Protein AF-A0A9D6KP94-F1 (afdb_monomer_lite)

Foldseek 3Di:
DDPPPPDPPPDPQQPWDWDADPNDIDTDTPVVVVLVVVLVVLVVVCVVLVHDPVLNCVLPPVPDDSVSSVVSSVVVCVVSPPPPPPPPDPPPDDDDDDDDDD

Radius of gyration: 28.47 Å; chains: 1; bounding box: 35×34×121 Å

pLDDT: mean 76.95, std 17.8, range [41.41, 95.5]

Secondary structure (DSSP, 8-state):
-----------TT--EEEEEETTEEEEEEHHHHHHHHHHHHHHHHHHHTT--HHHHHHHT-TT--HHHHHHHHHHHHHHTPPP----------PPPPPPPP-

Sequence (102 aa):
MDDTTSAVIMAPDNDLVQVTAMGRLFLVTRGEFERIAVHSRMIDEMMYRDAKLSDIRHVFDDAAIEPETVTRFEVWIATNRPSETNTTDPEHTSPSPLRVPD

Structure (mmCIF, N/CA/C/O backbone):
data_AF-A0A9D6KP94-F1
#
_entry.id   AF-A0A9D6KP94-F1
#
loop_
_atom_site.group_PDB
_atom_site.id
_atom_site.type_symbol
_atom_site.label_atom_id
_atom_site.label_alt_id
_atom_site.label_comp_id
_atom_site.label_asym_id
_atom_site.label_entity_id
_atom_site.label_seq_id
_atom_site.pdbx_PDB_ins_code
_atom_site.Cartn_x
_atom_site.Cartn_y
_atom_site.Cartn_z
_atom_site.occupancy
_atom_site.B_iso_or_equiv
_atom_site.auth_seq_id
_atom_site.auth_comp_id
_atom_site.auth_asym_id
_atom_site.auth_atom_id
_atom_site.pdbx_PDB_model_num
ATOM 1 N N . MET A 1 1 ? 23.501 6.001 -45.504 1.00 41.41 1 MET A N 1
ATOM 2 C CA . MET A 1 1 ? 22.688 4.875 -45.011 1.00 41.41 1 MET A CA 1
ATOM 3 C C . MET A 1 1 ? 22.971 4.807 -43.527 1.00 41.41 1 MET A C 1
ATOM 5 O O . MET A 1 1 ? 24.089 4.464 -43.172 1.00 41.41 1 MET A O 1
ATOM 9 N N . ASP A 1 2 ? 22.041 5.298 -42.710 1.00 43.62 2 ASP A N 1
ATOM 10 C CA . ASP A 1 2 ? 22.149 5.265 -41.248 1.00 43.62 2 ASP A CA 1
ATOM 11 C C . ASP A 1 2 ? 21.654 3.903 -40.759 1.00 43.62 2 ASP A C 1
ATOM 13 O O . ASP A 1 2 ? 20.450 3.687 -40.625 1.00 43.62 2 ASP A O 1
ATOM 17 N N . ASP A 1 3 ? 22.581 2.982 -40.496 1.00 49.50 3 ASP A N 1
ATOM 18 C CA . ASP A 1 3 ? 22.303 1.795 -39.685 1.00 49.50 3 ASP A CA 1
ATOM 19 C C . ASP A 1 3 ? 22.272 2.226 -38.216 1.00 49.50 3 ASP A C 1
ATOM 21 O O . ASP A 1 3 ? 23.228 2.060 -37.456 1.00 49.50 3 ASP A O 1
ATOM 25 N N . THR A 1 4 ? 21.155 2.825 -37.804 1.00 49.47 4 THR A N 1
ATOM 26 C CA . THR A 1 4 ? 20.873 2.988 -36.377 1.00 49.47 4 THR A CA 1
ATOM 27 C C . THR A 1 4 ? 20.346 1.655 -35.862 1.00 49.47 4 THR A C 1
ATOM 29 O O . THR A 1 4 ? 19.142 1.417 -35.796 1.00 49.47 4 THR A O 1
ATOM 32 N N . THR A 1 5 ? 21.263 0.749 -35.531 1.00 48.59 5 THR A N 1
ATOM 33 C CA . THR A 1 5 ? 20.945 -0.476 -34.796 1.00 48.59 5 THR A CA 1
ATOM 34 C C . THR A 1 5 ? 20.447 -0.076 -33.408 1.00 48.59 5 THR A C 1
ATOM 36 O O . THR A 1 5 ? 21.239 0.169 -32.499 1.00 48.59 5 THR A O 1
ATOM 39 N N . SER A 1 6 ? 19.127 0.029 -33.231 1.00 44.34 6 SER A N 1
ATOM 40 C CA . SER A 1 6 ? 18.518 0.149 -31.906 1.00 44.34 6 SER A CA 1
ATOM 41 C C . SER A 1 6 ? 18.773 -1.141 -31.133 1.00 44.34 6 SER A C 1
ATOM 43 O O . SER A 1 6 ? 18.077 -2.139 -31.305 1.00 44.34 6 SER A O 1
ATOM 45 N N . ALA A 1 7 ? 19.788 -1.126 -30.274 1.00 46.22 7 ALA A N 1
ATOM 46 C CA . ALA A 1 7 ? 19.978 -2.166 -29.282 1.00 46.22 7 ALA A CA 1
ATOM 47 C C . ALA A 1 7 ? 18.856 -2.057 -28.239 1.00 46.22 7 ALA A C 1
ATOM 49 O O . ALA A 1 7 ? 18.833 -1.133 -27.426 1.00 46.22 7 ALA A O 1
ATOM 50 N N . VAL A 1 8 ? 17.914 -3.001 -28.261 1.00 49.78 8 VAL A N 1
ATOM 51 C CA . VAL A 1 8 ? 16.984 -3.208 -27.147 1.00 49.78 8 VAL A CA 1
ATOM 52 C C . VAL A 1 8 ? 17.746 -3.983 -26.080 1.00 49.78 8 VAL A C 1
ATOM 54 O O . VAL A 1 8 ? 17.898 -5.200 -26.162 1.00 49.78 8 VAL A O 1
ATOM 57 N N . ILE A 1 9 ? 18.279 -3.267 -25.092 1.00 50.06 9 ILE A N 1
ATOM 58 C CA . ILE A 1 9 ? 18.854 -3.888 -23.899 1.00 50.06 9 ILE A CA 1
ATOM 59 C C . ILE A 1 9 ? 17.674 -4.381 -23.058 1.00 50.06 9 ILE A C 1
ATOM 61 O O . ILE A 1 9 ? 17.012 -3.597 -22.380 1.00 50.06 9 ILE A O 1
ATOM 65 N N . MET A 1 10 ? 17.372 -5.678 -23.130 1.00 48.62 10 MET A N 1
ATOM 66 C CA . MET A 1 10 ? 16.451 -6.303 -22.184 1.00 48.62 10 MET A CA 1
ATOM 67 C C . MET A 1 10 ? 17.167 -6.396 -20.836 1.00 48.62 10 MET A C 1
ATOM 69 O O . MET A 1 10 ? 18.042 -7.239 -20.646 1.00 48.62 10 MET A O 1
ATOM 73 N N . ALA A 1 11 ? 16.839 -5.481 -19.922 1.00 55.41 11 ALA A N 1
ATOM 74 C CA . ALA A 1 11 ? 17.242 -5.609 -18.530 1.00 55.41 11 ALA A CA 1
ATOM 75 C C . ALA A 1 11 ? 16.625 -6.905 -17.951 1.00 55.41 11 ALA A C 1
ATOM 77 O O . ALA A 1 11 ? 15.460 -7.184 -18.252 1.00 55.41 11 ALA A O 1
ATOM 78 N N . PRO A 1 12 ? 17.363 -7.679 -17.134 1.00 52.75 12 PRO A N 1
ATOM 79 C CA . PRO A 1 12 ? 16.893 -8.951 -16.572 1.00 52.75 12 PRO A CA 1
ATOM 80 C C . PRO A 1 12 ? 15.588 -8.852 -15.760 1.00 52.75 12 PRO A C 1
ATOM 82 O O . PRO A 1 12 ? 14.926 -9.862 -15.556 1.00 52.75 12 PRO A O 1
ATOM 85 N N . ASP A 1 13 ? 15.200 -7.643 -15.341 1.00 53.75 13 ASP A N 1
ATOM 86 C CA . ASP A 1 13 ? 14.067 -7.386 -14.444 1.00 53.75 13 ASP A CA 1
ATOM 87 C C . ASP A 1 13 ? 12.771 -6.963 -15.166 1.00 53.75 13 ASP A C 1
ATOM 89 O O . ASP A 1 13 ? 11.776 -6.622 -14.525 1.00 53.75 13 ASP A O 1
ATOM 93 N N . ASN A 1 14 ? 12.744 -7.001 -16.503 1.00 60.81 14 ASN A N 1
ATOM 94 C CA . ASN A 1 14 ? 11.546 -6.704 -17.302 1.00 60.81 14 ASN A CA 1
ATOM 95 C C . ASN A 1 14 ? 10.594 -7.907 -17.449 1.00 60.81 14 ASN A C 1
ATOM 97 O O . ASN A 1 14 ? 9.831 -7.984 -18.414 1.00 60.81 14 ASN A O 1
ATOM 101 N N . ASP A 1 15 ? 10.611 -8.842 -16.495 1.00 73.62 15 ASP A N 1
ATOM 102 C CA . ASP A 1 15 ? 9.598 -9.890 -16.410 1.00 73.62 15 ASP A CA 1
ATOM 103 C C . ASP A 1 15 ? 8.230 -9.227 -16.204 1.00 73.62 15 ASP A C 1
ATOM 105 O O . ASP A 1 15 ? 7.941 -8.651 -15.151 1.00 73.62 15 ASP A O 1
ATOM 109 N N . LEU A 1 16 ? 7.387 -9.288 -17.235 1.00 80.25 16 LEU A N 1
ATOM 110 C CA . LEU A 1 16 ? 6.002 -8.851 -17.149 1.00 80.25 16 LEU A CA 1
ATOM 111 C C . LEU A 1 16 ? 5.178 -9.932 -16.450 1.00 80.25 16 LEU A C 1
ATOM 113 O O . LEU A 1 16 ? 5.149 -11.090 -16.866 1.00 80.25 16 LEU A O 1
ATOM 117 N N . VAL A 1 17 ? 4.484 -9.534 -15.393 1.00 82.88 17 VAL A N 1
ATOM 118 C CA . VAL A 1 17 ? 3.555 -10.362 -14.633 1.00 82.88 17 VAL A CA 1
ATOM 119 C C . VAL A 1 17 ? 2.133 -9.968 -15.003 1.00 82.88 17 VAL A C 1
ATOM 121 O O . VAL A 1 17 ? 1.786 -8.789 -15.095 1.00 82.88 17 VAL A O 1
ATOM 124 N N . GLN A 1 18 ? 1.297 -10.980 -15.202 1.00 86.00 18 GLN A N 1
ATOM 125 C CA . GLN A 1 18 ? -0.122 -10.813 -15.458 1.00 86.00 18 GLN A CA 1
ATOM 126 C C . GLN A 1 18 ? -0.897 -10.851 -14.137 1.00 86.00 18 GLN A C 1
ATOM 128 O O . GLN A 1 18 ? -0.912 -11.867 -13.444 1.00 86.00 18 GLN A O 1
ATOM 133 N N . VAL A 1 19 ? -1.583 -9.756 -13.814 1.00 82.75 19 VAL A N 1
ATOM 134 C CA . VAL A 1 19 ? -2.423 -9.621 -12.618 1.00 82.75 19 VAL A CA 1
ATOM 135 C C . VAL A 1 19 ? -3.880 -9.509 -13.046 1.00 82.75 19 VAL A C 1
ATOM 137 O O . VAL A 1 19 ? -4.230 -8.682 -13.885 1.00 82.75 19 VAL A O 1
ATOM 140 N N . THR A 1 20 ? -4.748 -10.343 -12.471 1.00 86.50 20 THR A N 1
ATOM 141 C CA . THR A 1 20 ? -6.198 -10.258 -12.697 1.00 86.50 20 THR A CA 1
ATOM 142 C C . THR A 1 20 ? -6.866 -9.712 -11.444 1.00 86.50 20 THR A C 1
ATOM 144 O O . THR A 1 20 ? -6.808 -10.346 -10.395 1.00 86.50 20 THR A O 1
ATOM 147 N N . ALA A 1 21 ? -7.505 -8.549 -11.548 1.00 82.12 21 ALA A N 1
ATOM 148 C CA . ALA A 1 21 ? -8.184 -7.896 -10.432 1.00 82.12 21 ALA A CA 1
ATOM 149 C C . ALA A 1 21 ? -9.473 -7.223 -10.911 1.00 82.12 21 ALA A C 1
ATOM 151 O O . ALA A 1 21 ? -9.511 -6.639 -11.993 1.00 82.12 21 ALA A O 1
ATOM 152 N N . MET A 1 22 ? -10.546 -7.312 -10.117 1.00 87.19 22 MET A N 1
ATOM 153 C CA . MET A 1 22 ? -11.852 -6.698 -10.425 1.00 87.19 22 MET A CA 1
ATOM 154 C C . MET A 1 22 ? -12.385 -7.027 -11.837 1.00 87.19 22 MET A C 1
ATOM 156 O O . MET A 1 22 ? -12.957 -6.175 -12.516 1.00 87.19 22 MET A O 1
ATOM 160 N N . GLY A 1 23 ? -12.157 -8.257 -12.312 1.00 87.69 23 GLY A N 1
ATOM 161 C CA . GLY A 1 23 ? -12.564 -8.693 -13.655 1.00 87.69 23 GLY A CA 1
ATOM 162 C C . GLY A 1 23 ? -11.755 -8.079 -14.806 1.00 87.69 23 GLY A C 1
ATOM 163 O O . GLY A 1 23 ? -12.171 -8.177 -15.957 1.00 87.69 23 GLY A O 1
ATOM 164 N N . ARG A 1 24 ? -10.619 -7.435 -14.517 1.00 88.44 24 ARG A N 1
ATOM 165 C CA . ARG A 1 24 ? -9.720 -6.818 -15.501 1.00 88.44 24 ARG A CA 1
ATOM 166 C C . ARG A 1 24 ? -8.334 -7.448 -15.458 1.00 88.44 24 ARG A C 1
ATOM 168 O O . ARG A 1 24 ? -7.909 -7.956 -14.421 1.00 88.44 24 ARG A O 1
ATOM 175 N N . LEU A 1 25 ? -7.646 -7.382 -16.596 1.00 87.62 25 LEU A N 1
ATOM 176 C CA . LEU A 1 25 ? -6.273 -7.840 -16.758 1.00 87.62 25 LEU A CA 1
ATOM 177 C C . LEU A 1 25 ? -5.304 -6.659 -16.744 1.00 87.62 25 LEU A C 1
ATOM 179 O O . LEU A 1 25 ? -5.484 -5.708 -17.502 1.00 87.62 25 LEU A O 1
ATOM 183 N N . PHE A 1 26 ? -4.262 -6.759 -15.928 1.00 82.19 26 PHE A N 1
ATOM 184 C CA . PHE A 1 26 ? -3.168 -5.803 -15.845 1.00 82.19 26 PHE A CA 1
ATOM 185 C C . PHE A 1 26 ? -1.852 -6.515 -16.152 1.00 82.19 26 PHE A C 1
ATOM 187 O O . PHE A 1 26 ? -1.630 -7.643 -15.712 1.00 82.19 26 PHE A O 1
ATOM 194 N N . LEU A 1 27 ? -0.985 -5.850 -16.909 1.00 86.12 27 LEU A N 1
ATOM 195 C CA . LEU A 1 27 ? 0.395 -6.271 -17.121 1.00 86.12 27 LEU A CA 1
ATOM 196 C C . LEU A 1 27 ? 1.284 -5.289 -16.370 1.00 86.12 27 LEU A C 1
ATOM 198 O O . LEU A 1 27 ? 1.215 -4.086 -16.613 1.00 86.12 27 LEU A O 1
ATOM 202 N N . VAL A 1 28 ? 2.083 -5.803 -15.446 1.00 84.38 28 VAL A N 1
ATOM 203 C CA . VAL A 1 28 ? 2.982 -5.010 -14.602 1.00 84.38 28 VAL A CA 1
ATOM 204 C C . VAL A 1 28 ? 4.370 -5.628 -14.635 1.00 84.38 28 VAL A C 1
ATOM 206 O O . VAL A 1 28 ? 4.511 -6.810 -14.937 1.00 84.38 28 VAL A O 1
ATOM 209 N N . THR A 1 29 ? 5.410 -4.861 -14.334 1.00 87.88 29 THR A N 1
ATOM 210 C CA . THR A 1 29 ? 6.742 -5.446 -14.131 1.00 87.88 29 THR A CA 1
ATOM 211 C C . THR A 1 29 ? 6.765 -6.246 -12.828 1.00 87.88 29 THR A C 1
ATOM 213 O O . THR A 1 29 ? 5.972 -5.990 -11.917 1.00 87.88 29 THR A O 1
ATOM 216 N N . ARG A 1 30 ? 7.684 -7.208 -12.700 1.00 83.19 30 ARG A N 1
ATOM 217 C CA . ARG A 1 30 ? 7.848 -7.966 -11.451 1.00 83.19 30 ARG A CA 1
ATOM 218 C C . ARG A 1 30 ? 8.111 -7.055 -10.249 1.00 83.19 30 ARG A C 1
ATOM 220 O O . ARG A 1 30 ? 7.477 -7.247 -9.218 1.00 83.19 30 ARG A O 1
ATOM 227 N N . GLY A 1 31 ? 8.966 -6.042 -10.396 1.00 84.50 31 GLY A N 1
ATOM 228 C CA . GLY A 1 31 ? 9.239 -5.086 -9.316 1.00 84.50 31 GLY A CA 1
ATOM 229 C C . GLY A 1 31 ? 7.995 -4.304 -8.879 1.00 84.50 31 GLY A C 1
ATOM 230 O O . GLY A 1 31 ? 7.764 -4.122 -7.687 1.00 84.50 31 GLY A O 1
ATOM 231 N N . GLU A 1 32 ? 7.143 -3.9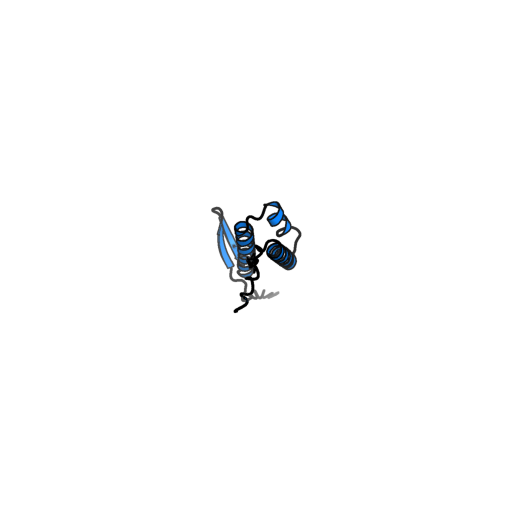06 -9.828 1.00 84.94 32 GLU A N 1
ATOM 232 C CA . GLU A 1 32 ? 5.864 -3.257 -9.519 1.00 84.94 32 GLU A CA 1
ATOM 233 C C . GLU A 1 32 ? 4.914 -4.205 -8.774 1.00 84.94 32 GLU A C 1
ATOM 235 O O . GLU A 1 32 ? 4.283 -3.819 -7.792 1.00 84.94 32 GLU A O 1
ATOM 240 N N . PHE A 1 33 ? 4.839 -5.466 -9.208 1.00 87.44 33 PHE A N 1
ATOM 241 C CA . PHE A 1 33 ? 4.032 -6.482 -8.538 1.00 87.44 33 PHE A CA 1
ATOM 242 C C . PHE A 1 33 ? 4.487 -6.725 -7.095 1.00 87.44 33 PHE A C 1
ATOM 244 O O . PHE A 1 33 ? 3.658 -6.761 -6.186 1.00 87.44 33 PHE A O 1
ATOM 251 N N . GLU A 1 34 ? 5.794 -6.868 -6.871 1.00 87.06 34 GLU A N 1
ATOM 252 C CA . GLU A 1 34 ? 6.366 -7.055 -5.535 1.00 87.06 34 GLU A CA 1
ATOM 253 C C . GLU A 1 34 ? 6.070 -5.858 -4.626 1.00 87.06 34 GLU A C 1
ATOM 255 O O . GLU A 1 34 ? 5.670 -6.052 -3.477 1.00 87.06 34 GLU A O 1
ATOM 260 N N . ARG A 1 35 ? 6.159 -4.632 -5.156 1.00 86.31 35 ARG A N 1
ATOM 261 C CA . ARG A 1 35 ? 5.789 -3.410 -4.431 1.00 86.31 35 ARG A CA 1
ATOM 262 C C . ARG A 1 35 ? 4.318 -3.406 -4.013 1.00 86.31 35 ARG A C 1
ATOM 264 O O . ARG A 1 35 ? 4.003 -3.215 -2.840 1.00 86.31 35 ARG A O 1
ATOM 271 N N . ILE A 1 36 ? 3.408 -3.695 -4.946 1.00 87.19 36 ILE A N 1
ATOM 272 C CA . ILE A 1 36 ? 1.969 -3.805 -4.653 1.00 87.19 36 ILE A CA 1
ATOM 273 C C . ILE A 1 36 ? 1.710 -4.893 -3.601 1.00 87.19 36 ILE A C 1
ATOM 275 O O . ILE A 1 36 ? 0.889 -4.701 -2.704 1.00 87.19 36 ILE A O 1
ATOM 279 N N . ALA A 1 37 ? 2.419 -6.022 -3.672 1.00 87.88 37 ALA A N 1
ATOM 280 C CA . ALA A 1 37 ? 2.284 -7.105 -2.705 1.00 87.88 37 ALA A CA 1
ATOM 281 C C . ALA A 1 37 ? 2.720 -6.688 -1.289 1.00 87.88 37 ALA A C 1
ATOM 283 O O . ALA A 1 37 ? 2.082 -7.092 -0.316 1.00 87.88 37 ALA A O 1
ATOM 284 N N . VAL A 1 38 ? 3.768 -5.868 -1.157 1.00 91.06 38 VAL A N 1
ATOM 285 C CA . VAL A 1 38 ? 4.184 -5.293 0.133 1.00 91.06 38 VAL A CA 1
ATOM 286 C C . VAL A 1 38 ? 3.089 -4.383 0.692 1.00 91.06 38 VAL A C 1
ATOM 288 O O . VAL A 1 38 ? 2.643 -4.600 1.818 1.00 91.06 38 VAL A O 1
ATOM 291 N N . HIS A 1 39 ? 2.578 -3.443 -0.107 1.00 91.56 39 HIS A N 1
ATOM 292 C CA . HIS A 1 39 ? 1.489 -2.555 0.313 1.00 91.56 39 HIS A CA 1
ATOM 293 C C . HIS A 1 39 ? 0.207 -3.303 0.687 1.00 91.56 39 HIS A C 1
ATOM 295 O O . HIS A 1 39 ? -0.423 -2.976 1.691 1.00 91.56 39 HIS A O 1
ATOM 301 N N . SER A 1 40 ? -0.159 -4.345 -0.063 1.00 90.62 40 SER A N 1
ATOM 302 C CA . SER A 1 40 ? -1.313 -5.188 0.267 1.00 90.62 40 SER A CA 1
ATOM 303 C C . SER A 1 40 ? -1.167 -5.812 1.654 1.00 90.62 40 SER A C 1
ATOM 305 O O . SER A 1 40 ? -2.095 -5.735 2.450 1.00 90.62 40 SER A O 1
ATOM 307 N N . ARG A 1 41 ? 0.011 -6.363 1.979 1.00 93.75 41 ARG A N 1
ATOM 308 C CA . ARG A 1 41 ? 0.270 -6.957 3.303 1.00 93.75 41 ARG A CA 1
ATOM 309 C C . ARG A 1 41 ? 0.188 -5.930 4.426 1.00 93.75 41 ARG A C 1
ATOM 311 O O . ARG A 1 41 ? -0.276 -6.251 5.513 1.00 93.75 41 ARG A O 1
ATOM 318 N N . MET A 1 42 ? 0.641 -4.706 4.174 1.00 95.00 42 MET A N 1
ATOM 319 C CA . MET A 1 42 ? 0.539 -3.615 5.143 1.00 95.00 42 MET A CA 1
ATOM 320 C C . MET A 1 42 ? -0.924 -3.248 5.401 1.00 95.00 42 MET A C 1
ATOM 322 O O . MET A 1 42 ? -1.320 -3.126 6.555 1.00 95.00 42 MET A O 1
ATOM 326 N N . ILE A 1 43 ? -1.747 -3.139 4.352 1.00 94.12 43 ILE A N 1
ATOM 327 C CA . ILE A 1 43 ? -3.190 -2.898 4.495 1.00 94.12 43 ILE A CA 1
ATOM 328 C C . ILE A 1 43 ? -3.857 -4.046 5.259 1.00 94.12 43 ILE A C 1
ATOM 330 O O . ILE A 1 43 ? -4.628 -3.778 6.179 1.00 94.12 43 ILE A O 1
ATOM 334 N N . ASP A 1 44 ? -3.532 -5.299 4.932 1.00 94.19 44 ASP A N 1
ATOM 335 C CA . ASP A 1 44 ? -4.071 -6.475 5.624 1.00 94.19 44 ASP A CA 1
ATOM 336 C C . ASP A 1 44 ? -3.737 -6.447 7.125 1.00 94.19 44 ASP A C 1
ATOM 338 O O . ASP A 1 44 ? -4.614 -6.664 7.960 1.00 94.19 44 ASP A O 1
ATOM 342 N N . GLU A 1 45 ? -2.496 -6.107 7.486 1.00 94.69 45 GLU A N 1
ATOM 343 C CA . GLU A 1 45 ? -2.069 -5.968 8.883 1.00 94.69 45 GLU A CA 1
ATOM 344 C C . GLU A 1 45 ? -2.781 -4.801 9.591 1.00 94.69 45 GLU A C 1
ATOM 346 O O . GLU A 1 45 ? -3.172 -4.920 10.754 1.00 94.69 45 GLU A O 1
ATOM 351 N N . MET A 1 46 ? -2.989 -3.675 8.900 1.00 95.19 46 MET A N 1
ATOM 352 C CA . MET A 1 46 ? -3.766 -2.555 9.438 1.00 95.19 46 MET A CA 1
ATOM 353 C C . MET A 1 46 ? -5.218 -2.965 9.698 1.00 95.19 46 MET A C 1
ATOM 355 O O . MET A 1 46 ? -5.753 -2.697 10.774 1.00 9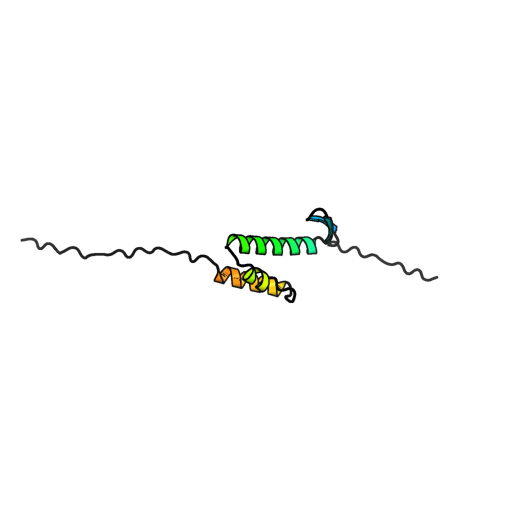5.19 46 MET A O 1
ATOM 359 N N . MET A 1 47 ? -5.848 -3.655 8.746 1.00 93.00 47 MET A N 1
ATOM 360 C CA . MET A 1 47 ? -7.212 -4.164 8.887 1.00 93.00 47 MET A CA 1
ATOM 361 C C . MET A 1 47 ? -7.329 -5.192 10.014 1.00 93.00 47 MET A C 1
ATOM 363 O O . MET A 1 47 ? -8.284 -5.136 10.782 1.00 93.00 47 MET A O 1
ATOM 367 N N . TYR A 1 48 ? -6.349 -6.089 10.155 1.00 93.38 48 TYR A N 1
ATOM 368 C CA . TYR A 1 48 ? -6.299 -7.076 11.237 1.00 93.38 48 TYR A CA 1
ATOM 369 C C . TYR A 1 48 ? -6.280 -6.431 12.633 1.00 93.38 48 TYR A C 1
ATOM 371 O O . TYR A 1 48 ? -6.764 -7.017 13.598 1.00 93.38 48 TYR A O 1
ATOM 379 N N . ARG A 1 49 ? -5.752 -5.208 12.742 1.00 93.31 49 ARG A N 1
ATOM 380 C CA . ARG A 1 49 ? -5.671 -4.424 13.985 1.00 93.31 49 ARG A CA 1
ATOM 381 C C . ARG A 1 49 ? -6.770 -3.364 14.115 1.00 93.31 49 ARG A C 1
ATOM 383 O O . ARG A 1 49 ? -6.589 -2.390 14.844 1.00 93.31 49 ARG A O 1
ATOM 390 N N . ASP A 1 50 ? -7.877 -3.527 13.393 1.00 93.56 50 ASP A N 1
ATOM 391 C CA . ASP A 1 50 ? -9.027 -2.617 13.409 1.00 93.56 50 ASP A CA 1
ATOM 392 C C . ASP A 1 50 ? -8.671 -1.154 13.062 1.00 93.56 50 ASP A C 1
ATOM 394 O O . ASP A 1 50 ? -9.235 -0.204 13.619 1.00 93.56 50 ASP A O 1
ATOM 398 N N . ALA A 1 51 ? -7.734 -0.947 12.127 1.00 93.94 51 ALA A N 1
ATOM 399 C CA . ALA A 1 51 ? -7.406 0.389 11.636 1.00 93.94 51 ALA A CA 1
ATOM 400 C C . ALA A 1 51 ? -8.642 1.104 11.086 1.00 93.94 51 ALA A C 1
ATOM 402 O O . ALA A 1 51 ? -9.437 0.551 10.318 1.00 93.94 51 ALA A O 1
ATOM 403 N N . LYS A 1 52 ? -8.772 2.391 11.409 1.00 94.94 52 LYS A N 1
ATOM 404 C CA . LYS A 1 52 ? -9.793 3.233 10.790 1.00 94.94 52 LYS A CA 1
ATOM 405 C C . LYS A 1 52 ? -9.361 3.591 9.377 1.00 94.94 52 LYS A C 1
ATOM 407 O O . LYS A 1 52 ? -8.177 3.707 9.068 1.00 94.94 52 LYS A O 1
ATOM 412 N N . LEU A 1 53 ? -10.335 3.911 8.528 1.00 92.81 53 LEU A N 1
ATOM 413 C CA . LEU A 1 53 ? -10.056 4.412 7.181 1.00 92.81 53 LEU A CA 1
ATOM 414 C C . LEU A 1 53 ? -9.165 5.671 7.190 1.00 92.81 53 LEU A C 1
ATOM 416 O O . LEU A 1 53 ? -8.384 5.872 6.265 1.00 92.81 53 LEU A O 1
ATOM 420 N N . SER A 1 54 ? -9.266 6.512 8.226 1.00 93.62 54 SER A N 1
ATOM 421 C CA . SER A 1 54 ? -8.380 7.668 8.414 1.00 93.62 54 SER A CA 1
ATOM 422 C C . SER A 1 54 ? -6.917 7.270 8.589 1.00 93.62 54 SER A C 1
ATOM 424 O O . SER A 1 54 ? -6.045 7.961 8.076 1.00 93.62 54 SER A O 1
ATOM 426 N N . ASP A 1 55 ? -6.659 6.157 9.276 1.00 94.31 55 ASP A N 1
ATOM 427 C CA . ASP A 1 55 ? -5.309 5.672 9.553 1.00 94.31 55 ASP A CA 1
ATOM 428 C C . ASP A 1 55 ? -4.685 5.129 8.267 1.00 94.31 55 ASP A C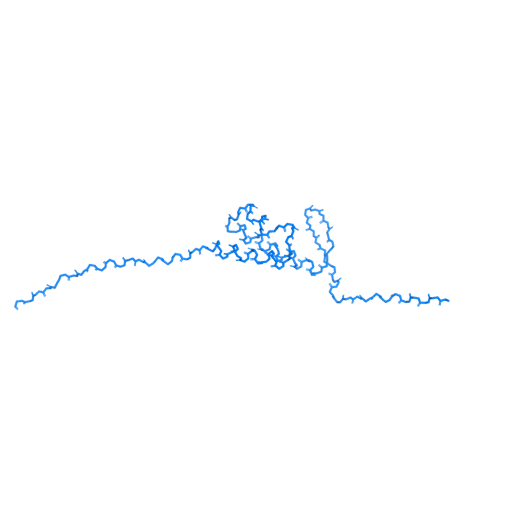 1
ATOM 430 O O . ASP A 1 55 ? -3.572 5.502 7.908 1.00 94.31 55 ASP A O 1
ATOM 434 N N . ILE A 1 56 ? -5.452 4.332 7.513 1.00 93.12 56 ILE A N 1
ATOM 435 C CA . ILE A 1 56 ? -5.037 3.809 6.204 1.00 93.12 56 ILE A CA 1
ATOM 436 C C . ILE A 1 56 ? -4.730 4.969 5.246 1.00 93.12 56 ILE A C 1
ATOM 438 O O . ILE A 1 56 ? -3.680 4.981 4.617 1.00 93.12 56 ILE A O 1
ATOM 442 N N . ARG A 1 57 ? -5.594 5.991 5.177 1.00 93.44 57 ARG A N 1
ATOM 443 C CA . ARG A 1 57 ? -5.352 7.181 4.338 1.00 93.44 57 ARG A CA 1
ATOM 444 C C . ARG A 1 57 ? -4.127 7.986 4.762 1.00 93.44 57 ARG A C 1
ATOM 446 O O . ARG A 1 57 ? -3.493 8.596 3.916 1.00 93.44 57 ARG A O 1
ATOM 453 N N . HIS A 1 58 ? -3.822 8.028 6.055 1.00 92.94 58 HIS A N 1
ATOM 454 C CA . HIS A 1 58 ? -2.642 8.731 6.548 1.00 92.94 58 HIS A CA 1
ATOM 455 C C . HIS A 1 58 ? -1.345 8.008 6.156 1.00 92.94 58 HIS A C 1
ATOM 457 O O . HIS A 1 58 ? -0.367 8.653 5.771 1.00 92.94 58 HIS A O 1
ATOM 463 N N . VAL A 1 59 ? -1.345 6.674 6.236 1.00 93.19 59 VAL A N 1
ATOM 464 C CA . VAL A 1 59 ? -0.202 5.840 5.844 1.00 93.19 59 VAL A CA 1
ATOM 465 C C . VAL A 1 59 ? -0.002 5.862 4.327 1.00 93.19 59 VAL A C 1
ATOM 467 O O . VAL A 1 59 ? 1.104 6.141 3.876 1.00 93.19 59 VAL A O 1
ATOM 470 N N . PHE A 1 60 ? -1.068 5.637 3.555 1.00 92.06 60 PHE A N 1
ATOM 471 C CA . PHE A 1 60 ? -1.056 5.548 2.088 1.00 92.06 60 PHE A CA 1
ATOM 472 C C . PHE A 1 60 ? -1.510 6.849 1.417 1.00 92.06 60 PHE A C 1
ATOM 474 O O . PHE A 1 60 ? -2.366 6.840 0.536 1.00 92.06 60 PHE A O 1
ATOM 481 N N . ASP A 1 61 ? -0.980 7.979 1.873 1.00 89.25 61 ASP A N 1
ATOM 482 C CA . ASP A 1 61 ? -1.251 9.276 1.251 1.00 89.25 61 ASP A CA 1
ATOM 483 C C . ASP A 1 61 ? -0.678 9.307 -0.177 1.00 89.25 61 ASP A C 1
ATOM 485 O O . ASP A 1 61 ? 0.491 8.976 -0.375 1.00 89.25 61 ASP A O 1
ATOM 489 N N . ASP A 1 62 ? -1.475 9.735 -1.161 1.00 72.25 62 ASP A N 1
ATOM 490 C CA . ASP A 1 62 ? -1.111 9.747 -2.589 1.00 72.25 62 ASP A CA 1
ATOM 491 C C . ASP A 1 62 ? 0.151 10.584 -2.883 1.00 72.25 62 ASP A C 1
ATOM 493 O O . ASP A 1 62 ? 0.799 10.404 -3.915 1.00 72.25 62 ASP A O 1
ATOM 497 N N . ALA A 1 63 ? 0.500 11.520 -1.993 1.00 81.38 63 ALA A N 1
ATOM 498 C CA . ALA A 1 63 ? 1.694 12.353 -2.115 1.00 81.38 63 ALA A CA 1
ATOM 499 C C . ALA A 1 63 ? 2.974 11.717 -1.533 1.00 81.38 63 ALA A C 1
ATOM 501 O O . ALA A 1 63 ? 4.065 12.235 -1.785 1.00 81.38 63 ALA A O 1
ATOM 502 N N . ALA A 1 64 ? 2.864 10.644 -0.743 1.00 77.62 64 ALA A N 1
ATOM 503 C CA . ALA A 1 64 ? 4.005 10.022 -0.078 1.00 77.62 64 ALA A CA 1
ATOM 504 C C . ALA A 1 64 ? 4.815 9.147 -1.048 1.00 77.62 64 ALA A C 1
ATOM 506 O O . ALA A 1 64 ? 4.272 8.396 -1.858 1.00 77.62 64 ALA A O 1
ATOM 507 N N . ILE A 1 65 ? 6.143 9.222 -0.945 1.00 85.50 65 ILE A N 1
ATOM 508 C CA . ILE A 1 65 ? 7.039 8.292 -1.646 1.00 85.50 65 ILE A CA 1
ATOM 509 C C . ILE A 1 65 ? 7.147 6.969 -0.877 1.00 85.50 65 ILE A C 1
ATOM 511 O O . ILE A 1 65 ? 7.007 6.946 0.341 1.00 85.50 65 ILE A O 1
ATOM 515 N N . GLU A 1 66 ? 7.481 5.876 -1.569 1.00 84.88 66 GLU A N 1
ATOM 516 C CA . GLU A 1 66 ? 7.545 4.519 -0.991 1.00 84.88 66 GLU A CA 1
ATOM 517 C C . GLU A 1 66 ? 8.233 4.432 0.392 1.00 84.88 66 GLU A C 1
ATOM 519 O O . GLU A 1 66 ? 7.633 3.887 1.321 1.00 84.88 66 GLU A O 1
ATOM 524 N N . PRO A 1 67 ? 9.443 4.997 0.610 1.00 89.12 67 PRO A N 1
ATOM 525 C CA . PRO A 1 67 ? 10.109 4.890 1.912 1.00 89.12 67 PRO A CA 1
ATOM 526 C C . PRO A 1 67 ? 9.342 5.594 3.037 1.00 89.12 67 PRO A C 1
ATOM 528 O O . PRO A 1 67 ? 9.406 5.192 4.200 1.00 89.12 67 PRO A O 1
ATOM 531 N N . GLU A 1 68 ? 8.615 6.656 2.698 1.00 91.50 68 GLU A N 1
ATOM 532 C CA . GLU A 1 68 ? 7.795 7.400 3.642 1.00 91.50 68 GLU A CA 1
ATOM 533 C C . GLU A 1 68 ? 6.548 6.603 4.033 1.00 91.50 68 GLU A C 1
ATOM 535 O O . GLU A 1 68 ? 6.254 6.502 5.224 1.00 91.50 68 GLU A O 1
ATOM 540 N N . THR A 1 69 ? 5.871 5.968 3.071 1.00 92.81 69 THR A N 1
ATOM 541 C CA . THR A 1 69 ? 4.743 5.054 3.326 1.00 92.81 69 THR A CA 1
ATOM 542 C C . THR A 1 69 ? 5.148 3.938 4.286 1.00 92.81 69 THR A C 1
ATOM 544 O O . THR A 1 69 ? 4.461 3.688 5.280 1.00 92.81 69 THR A O 1
ATOM 547 N N . VAL A 1 70 ? 6.311 3.319 4.048 1.00 92.94 70 VAL A N 1
ATOM 548 C CA . VAL A 1 70 ? 6.864 2.280 4.929 1.00 92.94 70 VAL A CA 1
ATOM 549 C C . VAL A 1 70 ? 7.114 2.817 6.335 1.00 92.94 70 VAL A C 1
ATOM 551 O O . VAL A 1 70 ? 6.653 2.227 7.310 1.00 92.94 70 VAL A O 1
ATOM 554 N N . THR A 1 71 ? 7.757 3.980 6.444 1.00 94.00 71 THR A N 1
ATOM 555 C CA . THR A 1 71 ? 8.041 4.613 7.740 1.00 94.00 71 THR A CA 1
ATOM 556 C C . THR A 1 71 ? 6.752 4.919 8.512 1.00 94.00 71 THR A C 1
ATOM 558 O O . THR A 1 71 ? 6.650 4.627 9.704 1.00 94.00 71 THR A O 1
ATOM 561 N N . ARG A 1 72 ? 5.737 5.484 7.846 1.00 94.44 72 ARG A N 1
ATOM 562 C CA . ARG A 1 72 ? 4.441 5.810 8.465 1.00 94.44 72 ARG A CA 1
ATOM 563 C C . ARG A 1 72 ? 3.723 4.555 8.957 1.00 94.44 72 ARG A C 1
ATOM 565 O O . ARG A 1 72 ? 3.185 4.560 10.064 1.00 94.44 72 ARG A O 1
ATOM 572 N N . PHE A 1 73 ? 3.748 3.479 8.172 1.00 95.50 73 PHE A N 1
ATOM 573 C CA . PHE A 1 73 ? 3.198 2.192 8.585 1.00 95.50 73 PHE A CA 1
ATOM 574 C C . PHE A 1 73 ? 3.906 1.638 9.826 1.00 95.50 73 PHE A C 1
ATOM 576 O O . PHE A 1 73 ? 3.240 1.246 10.781 1.00 95.50 73 PHE A O 1
ATOM 583 N N . GLU A 1 74 ? 5.241 1.639 9.860 1.00 95.00 74 GLU A N 1
ATOM 584 C CA . GLU A 1 74 ? 6.009 1.134 11.005 1.00 95.00 74 GLU A CA 1
ATOM 585 C C . GLU A 1 74 ? 5.716 1.918 12.292 1.00 95.00 74 GLU A C 1
ATOM 587 O O . GLU A 1 74 ? 5.507 1.323 13.355 1.00 95.00 74 GLU A O 1
ATOM 592 N N . VAL A 1 75 ? 5.626 3.248 12.193 1.00 94.75 75 VAL A N 1
ATOM 593 C CA . VAL A 1 75 ? 5.233 4.121 13.311 1.00 94.75 75 VAL A CA 1
ATOM 594 C C . VAL A 1 75 ? 3.819 3.795 13.792 1.00 94.75 75 VAL A C 1
ATOM 596 O O . VAL A 1 75 ? 3.578 3.702 15.001 1.00 94.75 75 VAL A O 1
ATOM 599 N N . TRP A 1 76 ? 2.883 3.579 12.866 1.00 94.94 76 TRP A N 1
ATOM 600 C CA . TRP A 1 76 ? 1.515 3.207 13.207 1.00 94.94 76 TRP A CA 1
ATOM 601 C C . TRP A 1 76 ? 1.462 1.841 13.909 1.00 94.94 76 TRP A C 1
ATOM 603 O O . TRP A 1 76 ? 0.867 1.720 14.976 1.00 94.94 76 TRP A O 1
ATOM 613 N N . ILE A 1 77 ? 2.175 0.832 13.399 1.00 94.50 77 ILE A N 1
ATOM 614 C CA . ILE A 1 77 ? 2.269 -0.501 14.017 1.00 94.50 77 ILE A CA 1
ATOM 615 C C . ILE A 1 77 ? 2.841 -0.441 15.433 1.00 94.50 77 ILE A C 1
ATOM 617 O O . ILE A 1 77 ? 2.361 -1.161 16.313 1.00 94.50 77 ILE A O 1
ATOM 621 N N . ALA A 1 78 ? 3.868 0.382 15.660 1.00 91.75 78 ALA A N 1
ATOM 622 C CA . ALA A 1 78 ? 4.468 0.565 16.978 1.00 91.75 78 ALA A CA 1
ATOM 623 C C . ALA A 1 78 ? 3.490 1.220 17.964 1.00 91.75 78 ALA A C 1
ATOM 625 O O . ALA A 1 78 ? 3.414 0.807 19.120 1.00 91.75 78 ALA A O 1
ATOM 626 N N . THR A 1 79 ? 2.711 2.196 17.494 1.00 90.81 79 THR A N 1
ATOM 627 C CA . THR A 1 79 ? 1.696 2.902 18.293 1.00 90.81 79 THR A CA 1
ATOM 628 C C . THR A 1 79 ? 0.507 2.002 18.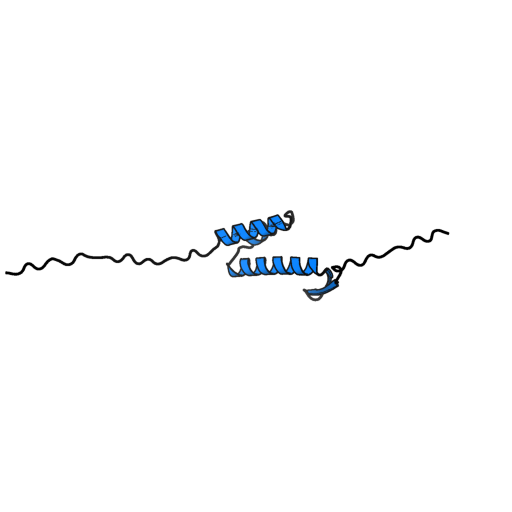630 1.00 90.81 79 THR A C 1
ATOM 630 O O . TH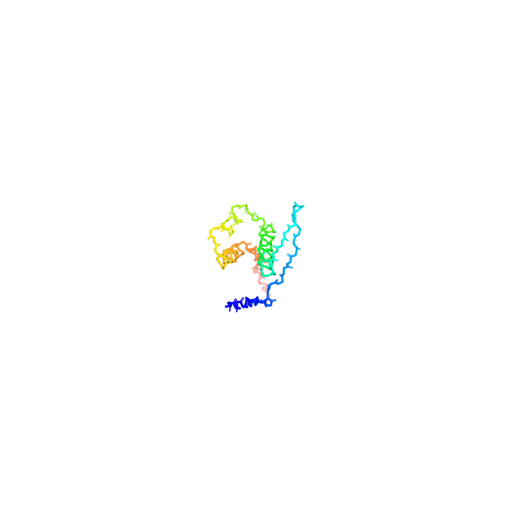R A 1 79 ? -0.016 2.038 19.741 1.00 90.81 79 THR A O 1
ATOM 633 N N . ASN A 1 80 ? 0.113 1.150 17.684 1.00 87.81 80 ASN A N 1
ATOM 634 C CA . ASN A 1 80 ? -1.047 0.268 17.767 1.00 87.81 80 ASN A CA 1
ATOM 635 C C . ASN A 1 80 ? -0.647 -1.181 18.081 1.00 87.81 80 ASN A C 1
ATOM 637 O O . ASN A 1 80 ? -1.368 -2.127 17.750 1.00 87.81 80 ASN A O 1
ATOM 641 N N . ARG A 1 81 ? 0.522 -1.392 18.696 1.00 78.31 81 ARG A N 1
ATOM 642 C CA . ARG A 1 81 ? 0.882 -2.703 19.233 1.00 78.31 81 ARG A CA 1
ATOM 643 C C . ARG A 1 81 ? 0.014 -2.939 20.472 1.00 78.31 81 ARG A C 1
ATOM 645 O O . ARG A 1 81 ? 0.056 -2.107 21.381 1.00 78.31 81 ARG A O 1
ATOM 652 N N . PRO A 1 82 ? -0.761 -4.038 20.540 1.00 63.84 82 PRO A N 1
ATOM 653 C CA . PRO A 1 82 ? -1.446 -4.382 21.775 1.00 63.84 82 PRO A CA 1
ATOM 654 C C . PRO A 1 82 ? -0.385 -4.465 22.867 1.00 63.84 82 PRO A C 1
ATOM 656 O O . PRO A 1 82 ? 0.613 -5.172 22.721 1.00 63.84 82 PRO A O 1
ATOM 659 N N . SER A 1 83 ? -0.552 -3.664 23.917 1.00 60.59 83 SER A N 1
ATOM 660 C CA . SER A 1 83 ? 0.306 -3.783 25.085 1.00 60.59 83 SER A CA 1
ATOM 661 C C . SER A 1 83 ? 0.125 -5.205 25.595 1.00 60.59 83 SER A C 1
ATOM 663 O O . SER A 1 83 ? -0.990 -5.589 25.944 1.00 60.59 83 SER A O 1
ATOM 665 N N . GLU A 1 84 ? 1.187 -6.005 25.591 1.00 56.38 84 GLU A N 1
ATOM 666 C CA . GLU A 1 84 ? 1.212 -7.221 26.388 1.00 56.38 84 GLU A CA 1
ATOM 667 C C . GLU A 1 84 ? 1.069 -6.765 27.839 1.00 56.38 84 GLU A C 1
ATOM 669 O O . GLU A 1 84 ? 2.019 -6.301 28.472 1.00 56.38 84 GLU A O 1
ATOM 674 N N . THR A 1 85 ? -0.162 -6.781 28.340 1.00 51.78 85 THR A N 1
ATOM 675 C CA . THR A 1 85 ? -0.446 -6.562 29.747 1.00 51.78 85 THR A CA 1
ATOM 676 C C . THR A 1 85 ? 0.182 -7.740 30.476 1.00 51.78 85 THR A C 1
ATOM 678 O O . THR A 1 85 ? -0.418 -8.807 30.588 1.00 51.78 85 THR A O 1
ATOM 681 N N . ASN A 1 86 ? 1.419 -7.571 30.944 1.00 46.94 86 ASN A N 1
ATOM 682 C CA . ASN A 1 86 ? 1.937 -8.376 32.036 1.00 46.94 86 ASN A CA 1
ATOM 683 C C . ASN A 1 86 ? 0.986 -8.149 33.213 1.00 46.94 86 ASN A C 1
ATOM 685 O O . ASN A 1 86 ? 1.077 -7.145 33.922 1.00 46.94 86 ASN A O 1
ATOM 689 N N . THR A 1 87 ? 0.035 -9.063 33.391 1.00 48.03 87 THR A N 1
ATOM 690 C CA . THR A 1 87 ? -0.669 -9.254 34.653 1.00 48.03 87 THR A CA 1
ATOM 691 C C . THR A 1 87 ? 0.363 -9.770 35.647 1.00 48.03 87 THR A C 1
ATOM 693 O O . THR A 1 87 ? 0.498 -10.967 35.872 1.00 48.03 87 THR A O 1
ATOM 696 N N . THR A 1 88 ? 1.148 -8.857 36.210 1.00 55.81 88 THR A N 1
ATOM 697 C CA . THR A 1 88 ? 1.802 -9.112 37.485 1.00 55.81 88 THR A CA 1
ATOM 698 C C . THR A 1 88 ? 0.715 -8.941 38.536 1.00 55.81 88 THR A C 1
ATOM 700 O O . THR A 1 88 ? 0.341 -7.816 38.871 1.00 55.81 88 THR A O 1
ATOM 703 N N . ASP A 1 89 ? 0.156 -10.063 38.988 1.00 49.31 89 ASP A N 1
ATOM 704 C CA . ASP A 1 89 ? -0.645 -10.121 40.208 1.00 49.31 89 ASP A CA 1
ATOM 705 C C . ASP A 1 89 ? 0.094 -9.369 41.328 1.00 49.31 89 ASP A C 1
ATOM 707 O O . ASP A 1 89 ? 1.280 -9.633 41.560 1.00 49.31 89 ASP A O 1
ATOM 711 N N . PRO A 1 90 ? -0.550 -8.444 42.059 1.00 53.16 90 PRO A N 1
ATOM 712 C CA . PRO A 1 90 ? -0.011 -8.027 43.335 1.00 53.16 90 PRO A CA 1
ATOM 713 C C . PRO A 1 90 ? -0.218 -9.195 44.302 1.00 53.16 90 PRO A C 1
ATOM 715 O O . PRO A 1 90 ? -1.311 -9.374 44.843 1.00 53.16 90 PRO A O 1
ATOM 718 N N . GLU A 1 91 ? 0.824 -9.999 44.529 1.00 53.09 91 GLU A N 1
ATOM 719 C CA . GLU A 1 91 ? 0.880 -10.865 45.705 1.00 53.09 91 GLU A CA 1
ATOM 720 C C . GLU A 1 91 ? 0.702 -9.982 46.944 1.00 53.09 91 GLU A C 1
ATOM 722 O O . GLU A 1 91 ? 1.593 -9.263 47.401 1.00 53.09 91 GLU A O 1
ATOM 727 N N . HIS A 1 92 ? -0.519 -10.008 47.463 1.00 47.19 92 HIS A N 1
ATOM 728 C CA . HIS A 1 92 ? -0.906 -9.422 48.725 1.00 47.19 92 HIS A CA 1
ATOM 729 C C . HIS A 1 92 ? -0.307 -10.303 49.830 1.00 47.19 92 HIS A C 1
ATOM 731 O O . HIS A 1 92 ? -0.979 -11.147 50.420 1.00 47.19 92 HIS A O 1
ATOM 737 N N . THR A 1 93 ? 0.990 -10.153 50.098 1.00 52.41 93 THR A N 1
ATOM 738 C CA . THR A 1 93 ? 1.656 -10.889 51.176 1.00 52.41 93 THR A CA 1
ATOM 739 C C . THR A 1 93 ? 1.257 -10.275 52.517 1.00 52.41 93 THR A C 1
ATOM 741 O O . THR A 1 93 ? 1.909 -9.370 53.034 1.00 52.41 93 THR A O 1
ATOM 744 N N . SER A 1 94 ? 0.149 -10.748 53.091 1.00 54.28 94 SER A N 1
ATOM 745 C CA . SER A 1 94 ? -0.153 -10.546 54.511 1.00 54.28 94 SER A CA 1
ATOM 746 C C . SER A 1 94 ? 0.934 -11.221 55.359 1.00 54.28 94 SER A C 1
ATOM 748 O O . SER A 1 94 ? 1.145 -12.427 55.210 1.00 54.28 94 SER A O 1
ATOM 750 N N . PRO A 1 95 ? 1.617 -10.513 56.278 1.00 57.50 95 PRO A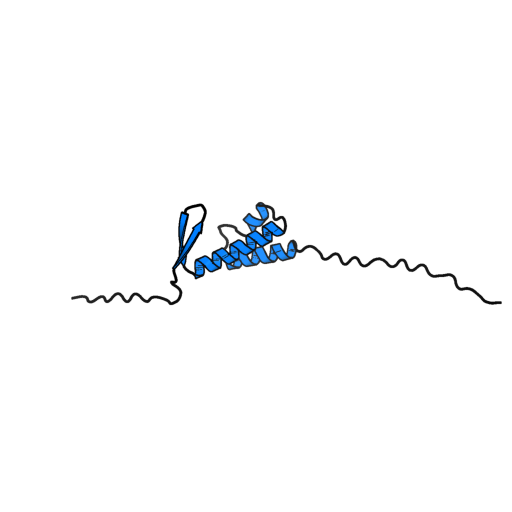 N 1
ATOM 751 C CA . PRO A 1 95 ? 2.533 -11.167 57.202 1.00 57.50 95 PRO A CA 1
ATOM 752 C C . PRO A 1 95 ? 1.732 -12.015 58.203 1.00 57.50 95 PRO A C 1
ATOM 754 O O . PRO A 1 95 ? 0.828 -11.521 58.877 1.00 57.50 95 PRO A O 1
ATOM 757 N N . SER A 1 96 ? 2.055 -13.307 58.289 1.00 63.81 96 SER A N 1
ATOM 758 C CA . SER A 1 96 ? 1.493 -14.216 59.300 1.00 63.81 96 SER A CA 1
ATOM 759 C C . SER A 1 96 ? 1.980 -13.823 60.706 1.00 63.81 96 SER A C 1
ATOM 761 O O . SER A 1 96 ? 3.143 -13.435 60.845 1.00 63.81 96 SER A O 1
ATOM 763 N N . PRO A 1 97 ? 1.154 -13.928 61.765 1.00 59.97 97 PRO A N 1
ATOM 764 C CA . PRO A 1 97 ? 1.580 -13.562 63.111 1.00 59.97 97 PRO A CA 1
ATOM 765 C C . PRO A 1 97 ? 2.563 -14.596 63.677 1.00 59.97 97 PRO A C 1
ATOM 767 O O . PRO A 1 97 ? 2.353 -15.806 63.577 1.00 59.97 97 PRO A O 1
ATOM 770 N N . LEU A 1 98 ? 3.636 -14.099 64.296 1.00 65.06 98 LEU A N 1
ATOM 771 C CA . LEU A 1 98 ? 4.661 -14.893 64.971 1.00 65.06 98 LEU A CA 1
ATOM 772 C C . LEU A 1 98 ? 4.041 -15.611 66.187 1.00 65.06 98 LEU A C 1
ATOM 774 O O . LEU A 1 98 ? 3.587 -14.959 67.127 1.00 65.06 98 LEU A O 1
ATOM 778 N N . ARG A 1 99 ? 4.014 -16.949 66.188 1.00 61.06 99 ARG A N 1
ATOM 779 C CA . ARG A 1 99 ? 3.688 -17.737 67.389 1.00 61.06 99 ARG A CA 1
ATOM 780 C C . ARG A 1 99 ? 4.889 -17.720 68.336 1.00 61.06 99 ARG A C 1
ATOM 782 O O . ARG A 1 99 ? 5.964 -18.180 67.962 1.00 61.06 99 ARG A O 1
ATOM 789 N N . VAL A 1 100 ? 4.688 -17.215 69.551 1.00 57.56 100 VAL A N 1
ATOM 790 C CA . VAL A 1 100 ? 5.639 -17.328 70.668 1.00 57.56 100 VAL A CA 1
ATOM 791 C C . VAL A 1 100 ? 5.412 -18.687 71.346 1.00 57.56 100 VAL A C 1
ATOM 793 O O . VAL A 1 100 ? 4.257 -18.986 71.654 1.00 57.56 100 VAL A O 1
ATOM 796 N N . PRO A 1 101 ? 6.440 -19.532 71.532 1.00 64.06 101 PRO A N 1
ATOM 797 C CA . PRO A 1 101 ? 6.321 -20.734 72.350 1.00 64.06 101 PRO A CA 1
ATOM 798 C C . PRO A 1 101 ? 6.616 -20.433 73.831 1.00 64.06 101 PRO A C 1
ATOM 800 O O . PRO A 1 101 ? 7.447 -19.570 74.121 1.00 64.06 101 PRO A O 1
ATOM 803 N N . ASP A 1 102 ? 5.908 -21.145 74.716 1.00 61.62 102 ASP A N 1
ATOM 804 C CA . ASP A 1 102 ? 6.029 -21.122 76.188 1.00 61.62 102 ASP A CA 1
ATOM 805 C C . ASP A 1 102 ? 7.394 -21.611 76.710 1.00 61.62 102 ASP A C 1
ATOM 807 O O . ASP A 1 102 ? 7.978 -22.534 76.090 1.00 61.62 102 ASP A O 1
#